Protein AF-A0A1G3B7U5-F1 (afdb_monomer_lite)

Foldseek 3Di:
DDWDDAPNDIKDKDFDWDWDPPDPDIDIAGFKMKIFCQVPWDFQLCVCRRVVVCPQLLDQPWWWWWDADPVVRKIKIKTKHPACDVVVVVSPVVDDDDPDPQGWIKIKIWIFDHPDPDDASRTTTGMIMIGRGGPVCVVVQVVVVIHIDRRNNND

Secondary structure (DSSP, 8-state):
-EEEEETTEEEEEEEEEEEE-SSSS-EEEEEEEEEE-TTS-EEGGGHHHH-GGGGGGGSTT-EEEEEEETTTTEEEEEEE-SS--HHHHHHHHTSPPPSS---EEEEEEEEEPTT--S--TTPEEEEEEEEEEEGGGHHHHHHTTPEEE--TT--

Sequence (155 aa):
MFPVERAGKKLLYRLQYAWDKSQPQAVQKVKKYWVYLKENPVELKDLASVVSEFASGVKADVLCFKSHQLHTNRIVVTFLLPETSELAGIIANNFREPADTNQWGVSYEVILCDGEEEVSLKSKVYEVIIVPSNKRRLLGFKKLGYNEIVNPFSS

Structure (mmCIF, N/CA/C/O backbone):
data_AF-A0A1G3B7U5-F1
#
_entry.id   AF-A0A1G3B7U5-F1
#
loop_
_atom_site.group_PDB
_atom_site.id
_atom_site.type_symbol
_atom_site.label_atom_id
_atom_site.label_alt_id
_atom_site.label_comp_id
_atom_site.label_asym_id
_atom_site.label_entity_id
_atom_site.label_seq_id
_atom_site.pdbx_PDB_ins_code
_atom_site.Cartn_x
_atom_site.Cartn_y
_atom_site.Cartn_z
_atom_site.occupancy
_atom_site.B_iso_or_equiv
_atom_site.auth_seq_id
_atom_site.auth_comp_id
_atom_site.auth_asym_id
_atom_site.auth_atom_id
_atom_site.pdbx_PDB_model_num
ATOM 1 N N . MET A 1 1 ? -12.438 2.774 -14.049 1.00 82.25 1 MET A N 1
ATOM 2 C CA . MET A 1 1 ? -12.366 2.124 -12.7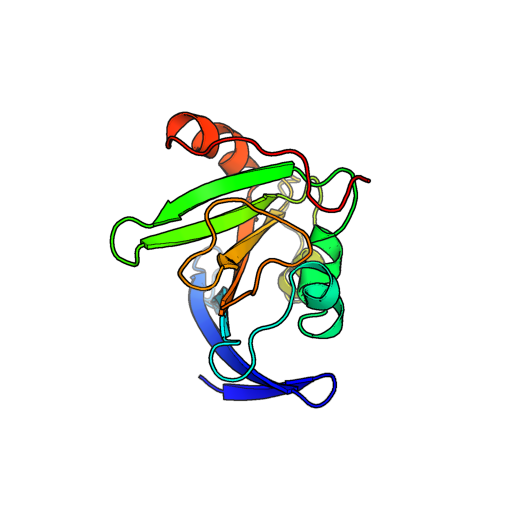22 1.00 82.25 1 MET A CA 1
ATOM 3 C C . MET A 1 1 ? -13.328 0.956 -12.749 1.00 82.25 1 MET A C 1
ATOM 5 O O . MET A 1 1 ? -14.297 1.051 -13.493 1.00 82.25 1 MET A O 1
ATOM 9 N N . PHE A 1 2 ? -13.062 -0.125 -12.027 1.00 77.62 2 PHE A N 1
ATOM 10 C CA . PHE A 1 2 ? -13.925 -1.307 -12.025 1.00 77.62 2 PHE A CA 1
ATOM 11 C C . PHE A 1 2 ? -14.094 -1.850 -10.599 1.00 77.62 2 PHE A C 1
ATOM 13 O O . PHE A 1 2 ? -13.134 -1.801 -9.825 1.00 77.62 2 PHE A O 1
ATOM 20 N N . PRO A 1 3 ? -15.304 -2.299 -10.224 1.00 83.50 3 PRO A N 1
ATOM 21 C CA . PRO A 1 3 ? -15.562 -2.844 -8.900 1.00 83.50 3 PRO A CA 1
ATOM 22 C C . PRO A 1 3 ? -15.031 -4.279 -8.782 1.00 83.50 3 PRO A C 1
ATOM 24 O O . PRO A 1 3 ? -15.087 -5.049 -9.739 1.00 83.50 3 PRO A O 1
ATOM 27 N N . VAL A 1 4 ? -14.545 -4.639 -7.598 1.00 81.31 4 VAL A N 1
ATOM 28 C CA . VAL A 1 4 ? -14.130 -5.997 -7.220 1.00 81.31 4 VAL A CA 1
ATOM 29 C C . VAL A 1 4 ? -14.635 -6.260 -5.807 1.00 81.31 4 VAL A C 1
ATOM 31 O O . VAL A 1 4 ? -14.518 -5.392 -4.948 1.00 81.31 4 VAL A O 1
ATOM 34 N N . GLU A 1 5 ? -15.187 -7.440 -5.543 1.00 79.56 5 GLU A N 1
ATOM 35 C CA . GLU A 1 5 ? -15.579 -7.836 -4.189 1.00 79.56 5 GLU A CA 1
ATOM 36 C C . GLU A 1 5 ? -14.524 -8.765 -3.581 1.00 79.56 5 GLU A C 1
ATOM 38 O O . GLU A 1 5 ? -14.151 -9.767 -4.191 1.00 79.56 5 GLU A O 1
ATOM 43 N N . ARG A 1 6 ? -14.025 -8.433 -2.386 1.00 75.94 6 ARG A N 1
ATOM 44 C CA . ARG A 1 6 ? -13.113 -9.287 -1.610 1.00 75.94 6 ARG A CA 1
ATOM 45 C C . ARG A 1 6 ? -13.480 -9.255 -0.137 1.00 75.94 6 ARG A C 1
ATOM 47 O O . ARG A 1 6 ? -13.730 -8.184 0.406 1.00 75.94 6 ARG A O 1
ATOM 54 N N . ALA A 1 7 ? -13.507 -10.424 0.503 1.00 76.62 7 ALA A N 1
ATOM 55 C CA . ALA A 1 7 ? -13.863 -10.571 1.919 1.00 76.62 7 ALA A CA 1
ATOM 56 C C . ALA A 1 7 ? -15.169 -9.831 2.304 1.00 76.62 7 ALA A C 1
ATOM 58 O O . ALA A 1 7 ? -15.244 -9.184 3.346 1.00 76.62 7 ALA A O 1
ATOM 59 N N . GLY A 1 8 ? -16.182 -9.864 1.426 1.00 77.19 8 GLY A N 1
ATOM 60 C CA . GLY A 1 8 ? -17.464 -9.173 1.623 1.00 77.19 8 GLY A CA 1
ATOM 61 C C . GLY A 1 8 ? -17.407 -7.643 1.505 1.00 77.19 8 GLY A C 1
ATOM 62 O O . GLY A 1 8 ? -18.383 -6.967 1.825 1.00 77.19 8 GLY A O 1
ATOM 63 N N . LYS A 1 9 ? -16.281 -7.071 1.056 1.00 80.62 9 LYS A N 1
ATOM 64 C CA . LYS A 1 9 ? -16.109 -5.631 0.824 1.00 80.62 9 LYS A CA 1
ATOM 65 C C . LYS A 1 9 ? -16.061 -5.321 -0.665 1.00 80.62 9 LYS A C 1
ATOM 67 O O . LYS A 1 9 ? -15.342 -5.972 -1.423 1.00 80.62 9 LYS A O 1
ATOM 72 N N . LYS A 1 10 ? -16.787 -4.276 -1.071 1.00 82.69 10 LYS A N 1
ATOM 73 C CA . LYS A 1 10 ? -16.719 -3.711 -2.424 1.00 82.69 10 LYS A CA 1
ATOM 74 C C . LYS A 1 10 ? -15.531 -2.762 -2.518 1.00 82.69 10 LYS A C 1
ATOM 76 O O . LYS A 1 10 ? -15.465 -1.766 -1.804 1.00 82.69 10 LYS A O 1
ATOM 81 N N . LEU A 1 11 ? -14.609 -3.087 -3.409 1.00 84.25 11 LEU A N 1
ATOM 82 C CA . LEU A 1 11 ? -13.396 -2.338 -3.697 1.00 84.25 11 LEU A CA 1
ATOM 83 C C . LEU A 1 11 ? -13.506 -1.725 -5.085 1.00 84.25 11 LEU A C 1
ATOM 85 O O . LEU A 1 11 ? -14.051 -2.345 -5.999 1.00 84.25 11 LEU A O 1
ATOM 89 N N . LEU A 1 12 ? -12.946 -0.533 -5.270 1.00 88.19 12 LEU A N 1
ATOM 90 C CA . LEU A 1 12 ? -12.850 0.077 -6.591 1.00 88.19 12 LEU A CA 1
ATOM 91 C C . LEU A 1 12 ? -11.395 0.081 -7.047 1.00 88.19 12 LEU A C 1
ATOM 93 O O . LEU A 1 12 ? -10.536 0.675 -6.399 1.00 88.19 12 LEU A O 1
ATOM 97 N N . TYR A 1 13 ? -11.135 -0.558 -8.184 1.00 86.00 13 TYR A N 1
ATOM 98 C CA . TYR A 1 13 ? -9.810 -0.623 -8.779 1.00 86.00 13 TYR A CA 1
ATOM 99 C C . TYR A 1 13 ? -9.668 0.387 -9.920 1.00 86.00 13 TYR A C 1
ATOM 101 O O . TYR A 1 13 ? -10.566 0.592 -10.750 1.00 86.00 13 TYR A O 1
ATOM 109 N N . ARG A 1 14 ? -8.489 1.000 -10.009 1.00 86.31 14 ARG A N 1
ATOM 110 C CA . ARG A 1 14 ? -8.053 1.787 -11.166 1.00 86.31 14 ARG A CA 1
ATOM 111 C C . ARG A 1 14 ? -6.707 1.264 -11.631 1.00 86.31 14 ARG A C 1
ATOM 113 O O . ARG A 1 14 ? -5.813 1.109 -10.818 1.00 86.31 14 ARG A O 1
ATOM 120 N N . LEU A 1 15 ? -6.552 1.056 -12.932 1.00 81.00 15 LEU A N 1
ATOM 121 C CA . LEU A 1 15 ? -5.282 0.684 -13.555 1.00 81.00 15 LEU A CA 1
ATOM 122 C C . LEU A 1 15 ? -4.788 1.865 -14.392 1.00 81.00 15 LEU A C 1
ATOM 124 O O . LEU A 1 15 ? -5.575 2.504 -15.094 1.00 81.00 15 LEU A O 1
ATOM 128 N N . GLN A 1 16 ? -3.495 2.164 -14.317 1.00 82.25 16 GLN A N 1
ATOM 129 C CA . GLN A 1 16 ? -2.811 3.060 -15.242 1.00 82.25 16 GLN A CA 1
ATOM 130 C C . GLN A 1 16 ? -1.884 2.235 -16.110 1.00 82.25 16 GLN A C 1
ATOM 132 O O . GLN A 1 16 ? -1.023 1.522 -15.598 1.00 82.25 16 GLN A O 1
ATOM 137 N N . TYR A 1 17 ? -2.025 2.408 -17.418 1.00 77.31 17 TYR A N 1
ATOM 138 C CA . TYR A 1 17 ? -1.175 1.771 -18.407 1.00 77.31 17 TYR A CA 1
ATOM 139 C C . TYR A 1 17 ? -0.128 2.751 -18.945 1.00 77.31 17 TYR A C 1
ATOM 141 O O . TYR A 1 17 ? -0.350 3.962 -18.980 1.00 77.31 17 TYR A O 1
ATOM 149 N N . ALA A 1 18 ? 1.012 2.225 -19.374 1.00 76.75 18 ALA A N 1
ATOM 150 C CA . ALA A 1 18 ? 2.037 2.934 -20.120 1.00 76.75 18 ALA A CA 1
ATOM 151 C C . ALA A 1 18 ? 2.506 2.063 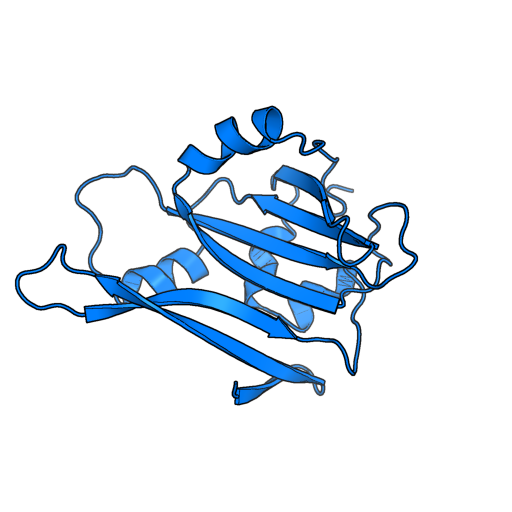-21.287 1.00 76.75 18 ALA A C 1
ATOM 153 O O . ALA A 1 18 ? 2.574 0.840 -21.169 1.00 76.75 18 ALA A O 1
ATOM 154 N N . TRP A 1 19 ? 2.822 2.696 -22.412 1.00 71.25 19 TRP A N 1
ATOM 155 C CA . TRP A 1 19 ? 3.403 1.999 -23.551 1.00 71.25 19 TRP A CA 1
ATOM 156 C C . TRP A 1 19 ? 4.866 1.684 -23.280 1.00 71.25 19 TRP A C 1
ATOM 158 O O . TRP A 1 19 ? 5.655 2.586 -22.997 1.00 71.25 19 TRP A O 1
ATOM 168 N N . ASP A 1 20 ? 5.223 0.416 -23.415 1.00 67.81 20 ASP A N 1
ATOM 169 C CA . ASP A 1 20 ? 6.605 -0.022 -23.438 1.00 67.81 20 ASP A CA 1
ATOM 170 C C . ASP A 1 20 ? 7.054 -0.209 -24.888 1.00 67.81 20 ASP A C 1
ATOM 172 O O . ASP A 1 20 ? 6.468 -0.992 -25.637 1.00 67.81 20 ASP A O 1
ATOM 176 N N . LYS A 1 21 ? 8.082 0.551 -25.275 1.00 71.88 21 LYS A N 1
ATOM 177 C CA . LYS A 1 21 ? 8.694 0.546 -26.611 1.00 71.88 21 LYS A CA 1
ATOM 178 C C . LYS A 1 21 ? 10.073 -0.122 -26.626 1.00 71.88 21 LYS A C 1
ATOM 180 O O . LYS A 1 21 ? 10.794 0.007 -27.606 1.00 71.88 21 LYS A O 1
ATOM 185 N N . SER A 1 22 ? 10.462 -0.801 -25.547 1.00 59.66 22 SER A N 1
ATOM 186 C CA . SER A 1 22 ? 11.715 -1.567 -25.492 1.00 59.66 22 SER A CA 1
ATOM 187 C C . SER A 1 22 ? 11.711 -2.792 -26.415 1.00 59.66 22 SER A C 1
ATOM 189 O O . SER A 1 22 ? 12.765 -3.372 -26.662 1.00 59.66 22 SER A O 1
ATOM 191 N N . GLN A 1 23 ? 10.544 -3.181 -26.938 1.00 55.59 23 GLN A N 1
ATOM 192 C CA . GLN A 1 23 ? 10.377 -4.277 -27.888 1.00 55.59 23 GLN A CA 1
ATOM 193 C C . GLN A 1 23 ? 10.073 -3.774 -29.310 1.00 55.59 23 GLN A C 1
ATOM 195 O O . GLN A 1 23 ? 9.576 -2.655 -29.464 1.00 55.59 23 GLN A O 1
ATOM 200 N N . PRO A 1 24 ? 10.297 -4.611 -30.349 1.00 64.88 24 PRO A N 1
ATOM 201 C CA . PRO A 1 24 ? 9.956 -4.282 -31.737 1.00 64.88 24 PRO A CA 1
ATOM 202 C C . PRO A 1 24 ? 8.479 -3.915 -31.930 1.00 64.88 24 PRO A C 1
ATOM 204 O O . PRO A 1 24 ? 8.143 -3.143 -32.824 1.00 64.88 24 PRO A O 1
ATOM 207 N N . GLN A 1 25 ? 7.601 -4.448 -31.074 1.00 68.81 25 GLN A N 1
ATOM 208 C CA . GLN A 1 25 ? 6.184 -4.119 -31.033 1.00 68.81 25 GLN A CA 1
ATOM 209 C C . GLN A 1 25 ? 5.840 -3.462 -29.694 1.00 68.81 25 GLN A C 1
ATOM 211 O O . GLN A 1 25 ? 6.152 -3.991 -28.627 1.00 68.81 25 GLN A O 1
ATOM 216 N N . ALA A 1 26 ? 5.191 -2.298 -29.751 1.00 71.00 26 ALA A N 1
ATOM 217 C CA . ALA A 1 26 ? 4.772 -1.584 -28.553 1.00 71.00 26 ALA A CA 1
ATOM 218 C C . ALA A 1 26 ? 3.661 -2.355 -27.824 1.00 71.00 26 ALA A C 1
ATOM 220 O O . ALA A 1 26 ? 2.667 -2.745 -28.437 1.00 71.00 26 ALA A O 1
ATOM 221 N N . VAL A 1 27 ? 3.801 -2.519 -26.507 1.00 72.62 27 VAL A N 1
ATOM 222 C CA . VAL A 1 27 ? 2.801 -3.179 -25.649 1.00 72.62 27 VAL A CA 1
ATOM 223 C C . VAL A 1 27 ? 2.345 -2.243 -24.530 1.00 72.62 27 VAL A C 1
ATOM 225 O O . VAL A 1 27 ? 3.146 -1.479 -23.989 1.00 72.62 27 VAL A O 1
ATOM 228 N N . GLN A 1 28 ? 1.057 -2.276 -24.172 1.00 59.72 28 GLN A N 1
ATOM 229 C CA . GLN A 1 28 ? 0.556 -1.552 -22.999 1.00 59.72 28 GLN A CA 1
ATOM 230 C C . GLN A 1 28 ? 0.835 -2.353 -21.727 1.00 59.72 28 GLN A C 1
ATOM 232 O O . GLN A 1 28 ? 0.490 -3.527 -21.638 1.00 59.72 28 GLN A O 1
ATOM 237 N N . LYS A 1 29 ? 1.429 -1.702 -20.725 1.00 66.25 29 LYS A N 1
ATOM 238 C CA . LYS A 1 29 ? 1.793 -2.307 -19.439 1.00 66.25 29 LYS A CA 1
ATOM 239 C C . LYS A 1 29 ? 1.173 -1.546 -18.283 1.00 66.25 29 LYS A C 1
ATOM 241 O O . LYS A 1 29 ? 1.190 -0.318 -18.292 1.00 66.25 29 LYS A O 1
ATOM 246 N N . VAL A 1 30 ? 0.667 -2.247 -17.269 1.00 66.44 30 VAL A N 1
ATOM 247 C CA . VAL A 1 30 ? 0.202 -1.599 -16.033 1.00 66.44 30 VAL A CA 1
ATOM 248 C C . VAL A 1 30 ? 1.409 -1.006 -15.307 1.00 66.44 30 VAL A C 1
ATOM 250 O O . VAL A 1 30 ? 2.321 -1.718 -14.905 1.00 66.44 30 VAL A O 1
ATOM 253 N N . LYS A 1 31 ? 1.414 0.314 -15.140 1.00 73.25 31 LYS A N 1
ATOM 254 C CA . LYS A 1 31 ? 2.463 1.072 -14.449 1.00 73.25 31 LYS A CA 1
ATOM 255 C C . LYS A 1 31 ? 2.148 1.287 -12.971 1.00 73.25 31 LYS A C 1
ATOM 257 O O . LYS A 1 31 ? 3.051 1.455 -12.160 1.00 73.25 31 LYS A O 1
ATOM 262 N N . LYS A 1 32 ? 0.864 1.374 -12.640 1.00 79.94 32 LYS A N 1
ATOM 263 C CA . LYS A 1 32 ? 0.368 1.727 -11.312 1.00 79.94 32 LYS A CA 1
ATOM 264 C C . LYS A 1 32 ? -1.079 1.287 -11.208 1.00 79.94 32 LYS A C 1
ATOM 266 O O . LYS A 1 32 ? -1.807 1.346 -12.204 1.00 79.94 32 LYS A O 1
ATOM 271 N N . TYR A 1 33 ? -1.505 0.884 -10.023 1.00 82.00 33 TYR A N 1
ATOM 272 C CA . TYR A 1 33 ? -2.922 0.701 -9.766 1.00 82.00 33 TYR A CA 1
ATOM 273 C C . TYR A 1 33 ? -3.312 1.151 -8.368 1.00 82.00 33 TYR A C 1
ATOM 275 O O . TYR A 1 33 ? -2.474 1.249 -7.473 1.00 82.00 33 TYR A O 1
ATOM 283 N N . TRP A 1 34 ? -4.589 1.482 -8.228 1.00 90.38 34 TRP A N 1
ATOM 284 C CA . TRP A 1 34 ? -5.181 2.027 -7.018 1.00 90.38 34 TRP A CA 1
ATOM 285 C C . TRP A 1 34 ? -6.326 1.131 -6.582 1.00 90.38 34 TRP A C 1
ATOM 287 O O . TRP A 1 34 ? -7.099 0.672 -7.428 1.00 90.38 34 TRP A O 1
ATOM 297 N N . VAL A 1 35 ? -6.433 0.934 -5.276 1.00 90.19 35 VAL A N 1
ATOM 298 C CA . VAL A 1 35 ? -7.531 0.256 -4.597 1.00 90.19 35 VAL A CA 1
ATOM 299 C C . VAL A 1 35 ? -8.151 1.262 -3.637 1.00 90.19 35 VAL A C 1
ATOM 301 O O . VAL A 1 35 ? -7.537 1.644 -2.640 1.00 90.19 35 VAL A O 1
ATOM 304 N N . TYR A 1 36 ? -9.356 1.726 -3.952 1.00 91.38 36 TYR A N 1
ATOM 305 C CA . TYR A 1 36 ? -10.073 2.694 -3.125 1.00 91.38 36 TYR A CA 1
ATOM 306 C C . TYR A 1 36 ? -10.914 1.979 -2.064 1.00 91.38 36 TYR A C 1
ATOM 308 O O . TYR A 1 36 ? -11.684 1.074 -2.390 1.00 91.38 36 TYR A O 1
ATOM 316 N N . LEU A 1 37 ? -10.796 2.439 -0.813 1.00 89.44 37 LEU A N 1
ATOM 317 C CA . LEU A 1 37 ? -11.502 1.921 0.368 1.00 89.44 37 LEU A CA 1
ATOM 318 C C . LEU A 1 37 ? -12.451 2.965 0.989 1.00 89.44 37 LEU A C 1
ATOM 320 O O . LEU A 1 37 ? -12.993 2.741 2.064 1.00 89.44 37 LEU A O 1
ATOM 324 N N . LYS A 1 38 ? -12.672 4.108 0.322 1.00 76.06 38 LYS A N 1
ATOM 325 C CA . LYS A 1 38 ? -13.372 5.294 0.859 1.00 76.06 38 LYS A CA 1
ATOM 326 C C . LYS A 1 38 ? -14.717 5.004 1.538 1.00 76.06 38 LYS A C 1
ATOM 328 O O . LYS A 1 38 ? -15.012 5.612 2.559 1.00 76.06 38 LYS A O 1
ATOM 333 N N . GLU A 1 39 ? -15.530 4.119 0.968 1.00 80.50 39 GLU A N 1
ATOM 334 C CA . GLU A 1 39 ? -16.865 3.803 1.499 1.00 80.50 39 GLU A CA 1
ATOM 335 C C . GLU A 1 39 ? -16.823 2.811 2.669 1.00 80.50 39 GLU A C 1
ATOM 337 O O . GLU A 1 39 ? -17.774 2.735 3.437 1.00 80.50 39 GLU A O 1
ATOM 342 N N . ASN A 1 40 ? -15.721 2.070 2.826 1.00 84.12 40 ASN A N 1
ATOM 343 C CA . ASN A 1 40 ? -15.505 1.116 3.912 1.00 84.12 40 ASN A CA 1
ATOM 344 C C . ASN A 1 40 ? -14.024 1.093 4.330 1.00 84.12 40 ASN A C 1
ATOM 346 O O . ASN A 1 40 ? -13.314 0.131 4.003 1.00 84.12 40 ASN A O 1
ATOM 350 N N . PRO A 1 41 ? -13.545 2.130 5.048 1.00 89.06 41 PRO A N 1
ATOM 351 C CA . PRO A 1 41 ? -12.167 2.180 5.517 1.00 89.06 41 PRO A CA 1
ATOM 352 C C . PRO A 1 41 ? -11.800 0.946 6.341 1.00 89.06 41 PRO A C 1
ATOM 354 O O . PRO A 1 41 ? -12.609 0.400 7.098 1.00 89.06 41 PRO A O 1
ATOM 357 N N . VAL A 1 42 ? -10.557 0.499 6.200 1.00 91.81 42 VAL A N 1
ATOM 358 C CA . VAL A 1 42 ? -10.045 -0.722 6.840 1.00 91.81 42 VAL A CA 1
ATOM 359 C C . VAL A 1 42 ? -8.901 -0.348 7.765 1.00 91.81 42 VAL A C 1
ATOM 361 O O . VAL A 1 42 ? -8.151 0.571 7.456 1.00 91.81 42 VAL A O 1
ATOM 364 N N . GLU A 1 43 ? -8.773 -1.017 8.909 1.00 93.44 43 GLU A N 1
ATOM 365 C CA . GLU A 1 43 ? -7.603 -0.807 9.767 1.00 93.44 43 GLU A CA 1
ATOM 366 C C . GLU A 1 43 ? -6.354 -1.354 9.085 1.00 93.44 43 GLU A C 1
ATOM 368 O O . GLU A 1 43 ? -6.411 -2.371 8.391 1.00 93.44 43 GLU A O 1
ATOM 373 N N . LEU A 1 44 ? -5.216 -0.699 9.305 1.00 92.12 44 LEU A N 1
ATOM 374 C CA . LEU A 1 44 ? -3.944 -1.110 8.723 1.00 92.12 44 LEU A CA 1
ATOM 375 C C . LEU A 1 44 ? -3.609 -2.582 9.032 1.00 92.12 44 LEU A C 1
ATOM 377 O O . LEU A 1 44 ? -3.141 -3.293 8.143 1.00 92.12 44 LEU A O 1
ATOM 381 N N . LYS A 1 45 ? -3.930 -3.068 10.242 1.00 91.44 45 LYS A N 1
ATOM 382 C CA . LYS A 1 45 ? -3.764 -4.483 10.628 1.00 91.44 45 LYS A CA 1
ATOM 383 C C . LYS A 1 45 ? -4.554 -5.472 9.764 1.00 91.44 45 LYS A C 1
ATOM 385 O O . LYS A 1 45 ? -4.105 -6.592 9.556 1.00 91.44 45 LYS A O 1
ATOM 390 N N . ASP A 1 46 ? -5.711 -5.057 9.252 1.00 91.38 46 ASP A N 1
ATOM 391 C CA . ASP A 1 46 ? -6.632 -5.923 8.513 1.00 91.38 46 ASP A CA 1
ATOM 392 C C . ASP A 1 46 ? -6.443 -5.773 6.997 1.00 91.38 46 ASP A C 1
ATOM 394 O O . ASP A 1 46 ? -7.077 -6.481 6.212 1.00 91.38 46 ASP A O 1
ATOM 398 N N . LEU A 1 47 ? -5.573 -4.859 6.555 1.00 90.06 47 LEU A N 1
ATOM 399 C CA . LEU A 1 47 ? -5.457 -4.468 5.154 1.00 90.06 47 LEU A CA 1
ATOM 400 C C . LEU A 1 47 ? -5.104 -5.644 4.238 1.00 90.06 47 LEU A C 1
ATOM 402 O O . LEU A 1 47 ? -5.706 -5.784 3.176 1.00 90.06 47 LEU A O 1
ATOM 406 N N . ALA A 1 48 ? -4.196 -6.526 4.664 1.00 87.75 48 ALA A N 1
ATOM 407 C CA . ALA A 1 48 ? -3.787 -7.697 3.884 1.00 87.75 48 ALA A CA 1
ATOM 408 C C . ALA A 1 48 ? -4.927 -8.706 3.649 1.00 87.75 48 ALA A C 1
ATOM 410 O O . ALA A 1 48 ? -4.911 -9.425 2.653 1.00 87.75 48 ALA A O 1
ATOM 411 N N . SER A 1 49 ? -5.938 -8.743 4.525 1.00 86.44 49 SER A N 1
ATOM 412 C CA . SER A 1 49 ? -7.110 -9.615 4.348 1.00 86.44 49 SER A CA 1
ATOM 413 C C . SER A 1 49 ? -8.066 -9.116 3.257 1.00 86.44 49 SER A C 1
ATOM 415 O O . SER A 1 49 ? -8.800 -9.901 2.658 1.00 86.44 49 SER A O 1
ATOM 417 N N . VAL A 1 50 ? -8.043 -7.809 2.978 1.00 86.81 50 VAL A N 1
ATOM 418 C CA . VAL A 1 50 ? -8.928 -7.145 2.010 1.00 86.81 50 VAL A CA 1
ATOM 419 C C . VAL A 1 50 ? -8.203 -6.899 0.685 1.00 86.81 50 VAL A C 1
ATOM 421 O O . VAL A 1 50 ? -8.780 -7.075 -0.387 1.00 86.81 50 VAL A O 1
ATOM 424 N N . VAL A 1 51 ? -6.923 -6.538 0.759 1.00 85.88 51 VAL A N 1
ATOM 425 C CA . VAL A 1 51 ? -6.013 -6.317 -0.366 1.00 85.88 51 VAL A CA 1
ATOM 426 C C . VAL A 1 51 ? -4.876 -7.328 -0.239 1.00 85.88 51 VAL A C 1
ATOM 428 O O . VAL A 1 51 ? -3.823 -7.032 0.319 1.00 85.88 51 VAL A O 1
ATOM 431 N N . SER A 1 52 ? -5.102 -8.545 -0.737 1.00 80.12 52 SER A N 1
ATOM 432 C CA . SER A 1 52 ? -4.156 -9.674 -0.649 1.00 80.12 52 SER A CA 1
ATOM 433 C C . SER A 1 52 ? -2.750 -9.337 -1.149 1.00 80.12 52 SER A C 1
ATOM 435 O O . SER A 1 52 ? -1.743 -9.810 -0.634 1.00 80.12 52 SER A O 1
ATOM 437 N N . GLU A 1 53 ? -2.683 -8.447 -2.127 1.00 76.81 53 GLU A N 1
ATOM 438 C CA . GLU A 1 53 ? -1.485 -7.921 -2.753 1.00 76.81 53 GLU A CA 1
ATOM 439 C C . GLU A 1 53 ? -0.589 -7.162 -1.766 1.00 76.81 53 GLU A C 1
ATOM 441 O O . GLU A 1 53 ? 0.623 -7.101 -1.969 1.00 76.81 53 GLU A O 1
ATOM 446 N N . PHE A 1 54 ? -1.169 -6.609 -0.696 1.00 83.19 54 PHE A N 1
ATOM 447 C CA . PHE A 1 54 ? -0.465 -5.916 0.379 1.00 83.19 54 PHE A CA 1
ATOM 448 C C . PHE A 1 54 ? 0.171 -6.875 1.398 1.00 83.19 54 PHE A C 1
ATOM 450 O O . PHE A 1 54 ? 1.005 -6.439 2.184 1.00 83.19 54 PHE A O 1
ATOM 457 N N . ALA A 1 55 ? -0.149 -8.177 1.383 1.00 82.94 55 ALA A N 1
ATOM 458 C CA . ALA A 1 55 ? 0.361 -9.136 2.371 1.00 82.94 55 ALA A CA 1
ATOM 459 C C . ALA A 1 55 ? 1.896 -9.141 2.475 1.00 82.94 55 ALA A C 1
ATOM 461 O O . ALA A 1 55 ? 2.450 -9.289 3.561 1.00 82.94 55 ALA A O 1
ATOM 462 N N . SER A 1 56 ? 2.605 -8.897 1.369 1.00 75.81 56 SER A N 1
ATOM 463 C CA . SER A 1 56 ? 4.064 -8.783 1.389 1.00 75.81 56 SER A CA 1
ATOM 464 C C . SER A 1 56 ? 4.579 -7.562 2.161 1.00 75.81 56 SER A C 1
ATOM 466 O O . SER A 1 56 ? 5.693 -7.612 2.665 1.00 75.81 56 SER A O 1
ATOM 468 N N . GLY A 1 57 ? 3.795 -6.485 2.272 1.00 79.25 57 GLY A N 1
ATOM 469 C CA . GLY A 1 57 ? 4.139 -5.286 3.044 1.00 79.25 57 GLY A CA 1
ATOM 470 C C . GLY A 1 57 ? 4.062 -5.467 4.565 1.00 79.25 57 GLY A C 1
ATOM 471 O O . GLY A 1 57 ? 4.538 -4.603 5.291 1.00 79.25 57 GLY A O 1
ATOM 472 N N . VAL A 1 58 ? 3.500 -6.584 5.045 1.00 81.88 58 VAL A N 1
ATOM 473 C CA . VAL A 1 58 ? 3.282 -6.882 6.476 1.00 81.88 58 VAL A CA 1
ATOM 474 C C . VAL A 1 58 ? 4.471 -7.623 7.118 1.00 81.88 58 VAL A C 1
ATOM 476 O O . VAL A 1 58 ? 4.466 -7.908 8.311 1.00 81.88 58 VAL A O 1
ATOM 479 N N . LYS A 1 59 ? 5.527 -7.944 6.362 1.00 81.94 59 LYS A N 1
ATOM 480 C CA . LYS A 1 59 ? 6.704 -8.649 6.901 1.00 81.94 59 LYS A CA 1
ATOM 481 C C . LYS A 1 59 ? 7.569 -7.722 7.758 1.00 81.94 59 LYS A C 1
ATOM 483 O O . LYS A 1 59 ? 7.724 -6.556 7.411 1.00 81.94 59 LYS A O 1
ATOM 488 N N . ALA A 1 60 ? 8.166 -8.242 8.831 1.00 74.00 60 ALA A N 1
ATOM 489 C CA . ALA A 1 60 ? 8.914 -7.454 9.818 1.00 74.00 60 ALA A CA 1
ATOM 490 C C . ALA A 1 60 ? 10.133 -6.697 9.248 1.00 74.00 60 ALA A C 1
ATOM 492 O O . ALA A 1 60 ? 10.495 -5.642 9.757 1.00 74.00 60 ALA A O 1
ATOM 493 N N . ASP A 1 61 ? 10.742 -7.200 8.176 1.00 77.38 61 ASP A N 1
ATOM 494 C CA . ASP A 1 61 ? 11.920 -6.633 7.512 1.00 77.38 61 ASP A CA 1
ATOM 495 C C . ASP A 1 61 ? 11.593 -5.526 6.489 1.00 77.38 61 ASP A C 1
ATOM 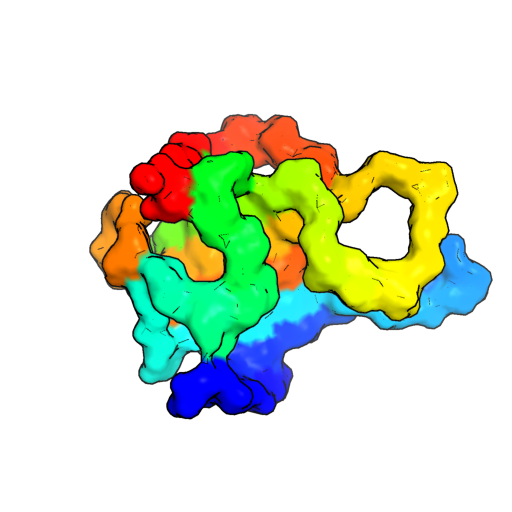497 O O . ASP A 1 61 ? 12.496 -4.920 5.908 1.00 77.38 61 ASP A O 1
ATOM 501 N N . VAL A 1 62 ? 10.308 -5.235 6.256 1.00 80.88 62 VAL A N 1
ATOM 502 C CA . VAL A 1 62 ? 9.879 -4.213 5.292 1.00 80.88 62 VAL A CA 1
ATOM 503 C C . VAL A 1 62 ? 10.152 -2.813 5.827 1.00 80.88 62 VAL A C 1
ATOM 505 O O . VAL A 1 62 ? 9.656 -2.416 6.881 1.00 80.88 62 VAL A O 1
ATOM 508 N N . LEU A 1 63 ? 10.894 -2.023 5.050 1.00 79.81 63 LEU A N 1
ATOM 509 C CA . LEU A 1 63 ? 11.161 -0.625 5.373 1.00 79.81 63 LEU A CA 1
ATOM 510 C C . LEU A 1 63 ? 9.936 0.239 5.072 1.00 79.81 63 LEU A C 1
ATOM 512 O O . LEU A 1 63 ? 9.347 0.153 3.991 1.00 79.81 63 LEU A O 1
ATOM 516 N N . CYS A 1 64 ? 9.593 1.115 6.012 1.00 85.69 64 CYS A N 1
ATOM 517 C CA . CYS A 1 64 ? 8.429 1.986 5.929 1.00 85.69 64 CYS A CA 1
ATOM 518 C C . CYS A 1 64 ? 8.844 3.457 6.030 1.00 85.69 64 CYS A C 1
ATOM 520 O O . CYS A 1 64 ? 9.668 3.837 6.860 1.00 85.69 64 CYS A O 1
ATOM 522 N N . PHE A 1 65 ? 8.248 4.301 5.192 1.00 86.56 65 PHE A N 1
ATOM 523 C CA . PHE A 1 65 ? 8.503 5.739 5.173 1.00 86.56 65 PHE A CA 1
ATOM 524 C C . PHE A 1 65 ? 7.194 6.511 5.262 1.00 86.56 65 PHE A C 1
ATOM 526 O O . PHE A 1 65 ? 6.271 6.231 4.496 1.00 86.56 65 PHE A O 1
ATOM 533 N N . LYS A 1 66 ? 7.120 7.510 6.145 1.00 87.94 66 LYS A N 1
ATOM 534 C CA . LYS A 1 66 ? 5.977 8.426 6.226 1.00 87.94 66 LYS A CA 1
ATOM 535 C C . LYS A 1 66 ? 6.253 9.736 5.495 1.00 87.94 66 LYS A C 1
ATOM 537 O O . LYS A 1 66 ? 7.347 10.298 5.583 1.00 87.94 66 LYS A O 1
ATOM 542 N N . SER A 1 67 ? 5.235 10.239 4.807 1.00 88.12 67 SER A N 1
ATOM 543 C CA . SER A 1 67 ? 5.176 11.612 4.311 1.00 88.12 67 SER A CA 1
ATOM 544 C C . SER A 1 67 ? 3.776 12.189 4.475 1.00 88.12 67 SER A C 1
ATOM 546 O O . SER A 1 67 ? 2.793 11.463 4.626 1.00 88.12 67 SER A O 1
ATOM 548 N N . HIS A 1 68 ? 3.694 13.516 4.460 1.00 86.69 68 HIS A N 1
ATOM 549 C CA . HIS A 1 68 ? 2.440 14.240 4.589 1.00 86.69 68 HIS A CA 1
ATOM 550 C C . HIS A 1 68 ? 2.078 14.896 3.252 1.00 86.69 68 HIS A C 1
ATOM 552 O O . HIS A 1 68 ? 2.832 15.717 2.726 1.00 86.69 68 HIS A O 1
ATOM 558 N N . GLN A 1 69 ? 0.930 14.531 2.679 1.00 83.06 69 GLN A N 1
ATOM 559 C CA . GLN A 1 69 ? 0.392 15.187 1.489 1.00 83.06 69 GLN A CA 1
ATOM 560 C C . GLN A 1 69 ? -0.307 16.486 1.885 1.00 83.06 69 GLN A C 1
ATOM 562 O O . GLN A 1 69 ? -1.466 16.477 2.290 1.00 83.06 69 GLN A O 1
ATOM 567 N N . LEU A 1 70 ? 0.389 17.610 1.707 1.00 77.69 70 LEU A N 1
ATOM 568 C CA . LEU A 1 70 ? -0.081 18.939 2.115 1.00 77.69 70 LEU A CA 1
ATOM 569 C C . LEU A 1 70 ? -1.403 19.360 1.452 1.00 77.69 70 LEU A C 1
ATOM 571 O O . LEU A 1 70 ? -2.209 20.040 2.072 1.00 77.69 70 LEU A O 1
ATOM 575 N N . HIS A 1 71 ? -1.651 18.943 0.207 1.00 76.94 71 HIS A N 1
ATOM 576 C CA . HIS A 1 71 ? -2.858 19.331 -0.534 1.00 76.94 71 HIS A CA 1
ATOM 577 C C . HIS A 1 71 ? -4.138 18.636 -0.039 1.00 76.94 71 HIS A C 1
ATOM 579 O O . HIS A 1 71 ? -5.232 19.149 -0.243 1.00 76.94 71 HIS A O 1
ATOM 585 N N . THR A 1 72 ? -4.017 17.449 0.560 1.00 79.81 72 THR A N 1
ATOM 586 C CA . THR A 1 72 ? -5.148 16.651 1.071 1.00 79.81 72 THR A CA 1
ATOM 587 C C . THR A 1 72 ? -5.111 16.489 2.583 1.00 79.81 72 THR A C 1
ATOM 589 O O . THR A 1 72 ? -6.036 15.902 3.124 1.00 79.81 72 THR A O 1
ATOM 592 N N . ASN A 1 73 ? -4.067 16.989 3.250 1.00 83.69 73 ASN A N 1
ATOM 593 C CA . ASN A 1 73 ? -3.810 16.820 4.679 1.00 83.69 73 ASN A CA 1
ATOM 594 C C . ASN A 1 73 ? -3.854 15.346 5.126 1.00 83.69 73 ASN A C 1
ATOM 596 O O . ASN A 1 73 ? -4.518 14.990 6.096 1.00 83.69 73 ASN A O 1
ATOM 600 N N . ARG A 1 74 ? -3.192 14.474 4.352 1.00 87.75 74 ARG A N 1
ATOM 601 C CA . ARG A 1 74 ? -3.195 13.018 4.569 1.00 87.75 74 ARG A CA 1
ATOM 602 C C . ARG A 1 74 ? -1.806 12.470 4.784 1.00 87.75 74 ARG A C 1
ATOM 604 O O . ARG A 1 74 ? -0.864 12.860 4.091 1.00 87.75 74 ARG A O 1
ATOM 611 N N . ILE A 1 75 ? -1.705 11.499 5.682 1.00 89.56 75 ILE A N 1
ATOM 612 C CA . ILE A 1 75 ? -0.494 10.706 5.855 1.00 89.56 75 ILE A CA 1
ATOM 613 C C . ILE A 1 75 ? -0.431 9.640 4.763 1.00 89.56 75 ILE A C 1
ATOM 615 O O . ILE A 1 75 ? -1.386 8.896 4.530 1.00 89.56 75 ILE A O 1
ATOM 619 N N . VAL A 1 76 ? 0.726 9.558 4.115 1.00 89.81 76 VAL A N 1
ATOM 620 C CA . VAL A 1 76 ? 1.073 8.495 3.178 1.00 89.81 76 VAL A CA 1
ATOM 621 C C . VAL A 1 76 ? 2.183 7.658 3.788 1.00 89.81 76 VAL A C 1
ATOM 623 O O . VAL A 1 76 ? 3.262 8.164 4.100 1.00 89.81 76 VAL A O 1
ATOM 626 N N . VAL A 1 77 ? 1.922 6.363 3.927 1.00 89.12 77 VAL A N 1
ATOM 627 C CA . VAL A 1 77 ? 2.895 5.372 4.380 1.00 89.12 77 VAL A CA 1
ATOM 628 C C . VAL A 1 77 ? 3.372 4.575 3.178 1.00 89.12 77 VAL A C 1
ATOM 630 O O . VAL A 1 77 ? 2.594 3.884 2.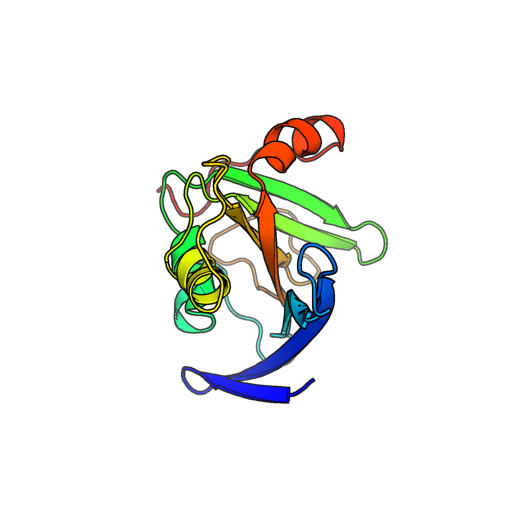528 1.00 89.12 77 VAL A O 1
ATOM 633 N N . THR A 1 78 ? 4.654 4.688 2.855 1.00 87.75 78 THR A N 1
ATOM 634 C CA . THR A 1 78 ? 5.284 3.968 1.749 1.00 87.75 78 THR A CA 1
ATOM 635 C C . THR A 1 78 ? 6.026 2.751 2.283 1.00 87.75 78 THR A C 1
ATOM 637 O O . THR A 1 78 ? 7.041 2.897 2.961 1.00 87.75 78 THR A O 1
ATOM 640 N N . PHE A 1 79 ? 5.538 1.561 1.947 1.00 85.06 79 PHE A N 1
ATOM 641 C CA . PHE A 1 79 ? 6.166 0.276 2.239 1.00 85.06 79 PHE A CA 1
ATOM 642 C C . PHE A 1 79 ? 7.090 -0.099 1.085 1.00 85.06 79 PHE A C 1
ATOM 644 O O . PHE A 1 79 ? 6.653 -0.145 -0.069 1.00 85.06 79 PHE A O 1
ATOM 651 N N . LEU A 1 80 ? 8.359 -0.363 1.387 1.00 77.38 80 LEU A N 1
ATOM 652 C CA . LEU A 1 80 ? 9.378 -0.742 0.415 1.00 77.38 80 LEU A CA 1
ATOM 653 C C . LEU A 1 80 ? 9.799 -2.187 0.640 1.00 77.38 80 LEU A C 1
ATOM 655 O O . LEU A 1 80 ? 10.407 -2.523 1.655 1.00 77.38 80 LEU A O 1
ATOM 659 N N . LEU A 1 81 ? 9.499 -3.035 -0.339 1.00 73.19 81 LEU A N 1
ATOM 660 C CA . LEU A 1 81 ? 9.921 -4.425 -0.294 1.00 73.19 81 LEU A CA 1
ATOM 661 C C . LEU A 1 81 ? 11.413 -4.561 -0.637 1.00 73.19 81 LEU A C 1
ATOM 663 O O . LEU A 1 81 ? 11.847 -4.021 -1.662 1.00 73.19 81 LEU A O 1
ATOM 667 N N . PRO A 1 82 ? 12.187 -5.319 0.162 1.00 55.28 82 PRO A N 1
ATOM 668 C CA . PRO A 1 82 ? 13.593 -5.603 -0.129 1.00 55.28 82 PRO A CA 1
ATOM 669 C C . PRO A 1 82 ? 13.782 -6.530 -1.346 1.00 55.28 82 PRO A C 1
ATOM 671 O O . PRO A 1 82 ? 14.852 -6.523 -1.966 1.00 55.28 82 PRO A O 1
ATOM 674 N N . GLU A 1 83 ? 12.741 -7.277 -1.731 1.00 55.81 83 GLU A N 1
ATOM 675 C CA . GLU A 1 83 ? 12.766 -8.304 -2.778 1.00 55.81 83 GLU A CA 1
ATOM 676 C C . GLU A 1 83 ? 11.664 -8.110 -3.835 1.00 55.81 83 GLU A C 1
ATOM 678 O O . GLU A 1 83 ? 10.663 -7.419 -3.623 1.00 55.81 83 GLU A O 1
ATOM 683 N N . THR A 1 84 ? 11.842 -8.764 -4.985 1.00 52.47 84 THR A N 1
ATOM 684 C CA . THR A 1 84 ? 10.779 -9.028 -5.963 1.00 52.47 84 THR A CA 1
ATOM 685 C C . THR A 1 84 ? 9.663 -9.819 -5.273 1.00 52.47 84 THR A C 1
ATOM 687 O O . THR A 1 84 ? 9.860 -10.992 -4.964 1.00 52.47 84 THR A O 1
ATOM 690 N N . SER A 1 85 ? 8.500 -9.215 -4.991 1.00 48.69 85 SER A N 1
ATOM 691 C CA . SER A 1 85 ? 7.365 -9.987 -4.455 1.00 48.69 85 SER A CA 1
ATOM 692 C C . SER A 1 85 ? 6.834 -10.961 -5.506 1.00 48.69 85 SER A C 1
ATOM 694 O O . SER A 1 85 ? 6.969 -10.703 -6.695 1.00 48.69 85 SER A O 1
ATOM 696 N N . GLU A 1 86 ? 6.182 -12.054 -5.107 1.00 52.53 86 GLU A N 1
ATOM 697 C CA . GLU A 1 86 ? 5.512 -12.959 -6.057 1.00 52.53 86 GLU A CA 1
ATOM 698 C C . GLU A 1 86 ? 4.480 -12.207 -6.907 1.00 52.53 86 GLU A C 1
ATOM 700 O O . GLU A 1 86 ? 4.361 -12.458 -8.094 1.00 52.53 86 GLU A O 1
ATOM 705 N N . LEU A 1 87 ? 3.812 -11.193 -6.348 1.00 53.44 87 LEU A N 1
ATOM 706 C CA . LEU A 1 87 ? 2.954 -10.283 -7.102 1.00 53.44 87 LEU A CA 1
ATOM 707 C C . LEU A 1 87 ? 3.744 -9.431 -8.104 1.00 53.44 87 LEU A C 1
ATOM 709 O O . LEU A 1 87 ? 3.302 -9.278 -9.239 1.00 53.44 87 LEU A O 1
ATOM 713 N N . ALA A 1 88 ? 4.906 -8.892 -7.712 1.00 51.34 88 ALA A N 1
ATOM 714 C CA . ALA A 1 88 ? 5.843 -8.261 -8.643 1.00 51.34 88 ALA A CA 1
ATOM 715 C C . ALA A 1 88 ? 6.216 -9.242 -9.752 1.00 51.34 88 ALA A C 1
ATOM 717 O O . ALA A 1 88 ? 6.236 -8.858 -10.910 1.00 51.34 88 ALA A O 1
ATOM 718 N N . GLY A 1 89 ? 6.440 -10.501 -9.376 1.00 50.75 89 GLY A N 1
ATOM 719 C CA . GLY A 1 89 ? 6.735 -11.645 -10.216 1.00 50.75 89 GLY A CA 1
ATOM 720 C C . GLY A 1 89 ? 5.572 -12.069 -11.099 1.00 50.75 89 GLY A C 1
ATOM 721 O O . GLY A 1 89 ? 5.842 -12.463 -12.203 1.00 50.75 89 GLY A O 1
ATOM 722 N N . ILE A 1 90 ? 4.301 -11.944 -10.717 1.00 53.97 90 ILE A N 1
ATOM 723 C CA . ILE A 1 90 ? 3.117 -12.259 -11.544 1.00 53.97 90 ILE A CA 1
ATOM 724 C C . ILE A 1 90 ? 2.810 -11.094 -12.490 1.00 53.97 90 ILE A C 1
ATOM 726 O O . ILE A 1 90 ? 2.530 -11.286 -13.677 1.00 53.97 90 ILE A O 1
ATOM 730 N N . ILE A 1 91 ? 2.940 -9.868 -11.977 1.00 51.88 91 ILE A N 1
ATOM 731 C CA . ILE A 1 91 ? 2.961 -8.643 -12.777 1.00 51.88 91 ILE A CA 1
ATOM 732 C C . ILE A 1 91 ? 4.182 -8.640 -13.704 1.00 51.88 91 ILE A C 1
ATOM 734 O O . ILE A 1 91 ? 4.123 -7.968 -14.719 1.00 51.88 91 ILE A O 1
ATOM 738 N N . ALA A 1 92 ? 5.250 -9.391 -13.414 1.00 46.38 92 ALA A N 1
ATOM 739 C CA . ALA A 1 92 ? 6.437 -9.524 -14.256 1.00 46.38 92 ALA A CA 1
ATOM 740 C C . ALA A 1 92 ? 6.518 -10.842 -15.052 1.00 46.38 92 ALA A C 1
ATOM 742 O O . ALA A 1 92 ? 7.221 -10.834 -16.038 1.00 46.38 92 ALA A O 1
ATOM 743 N N . ASN A 1 93 ? 5.814 -11.931 -14.717 1.00 40.53 93 ASN A N 1
ATOM 744 C CA . ASN A 1 93 ? 5.882 -13.266 -15.362 1.00 40.53 93 ASN A CA 1
ATOM 745 C C . ASN A 1 93 ? 4.956 -13.359 -16.571 1.00 40.53 93 ASN A C 1
ATOM 747 O O . ASN A 1 93 ? 5.176 -14.169 -17.462 1.00 40.53 93 ASN A O 1
ATOM 751 N N . ASN A 1 94 ? 3.966 -12.468 -16.667 1.00 47.84 94 ASN A N 1
ATOM 752 C CA . ASN A 1 94 ? 3.360 -12.133 -17.959 1.00 47.84 94 ASN A CA 1
ATOM 753 C C . ASN A 1 94 ? 4.341 -11.369 -18.881 1.00 47.84 94 ASN A C 1
ATOM 755 O O . ASN A 1 94 ? 3.962 -10.868 -19.939 1.00 47.84 94 ASN A O 1
ATOM 759 N N . PHE A 1 95 ? 5.603 -11.245 -18.467 1.00 44.28 95 PHE A N 1
ATOM 760 C CA . PHE A 1 95 ? 6.691 -10.555 -19.125 1.00 44.28 95 PHE A CA 1
ATOM 761 C C . PHE A 1 95 ? 7.945 -11.443 -19.000 1.00 44.28 95 PHE A C 1
ATOM 763 O O . PHE A 1 95 ? 8.065 -12.298 -18.129 1.00 44.28 95 PHE A O 1
ATOM 770 N N . ARG A 1 96 ? 8.869 -11.327 -19.947 1.00 43.25 96 ARG A N 1
ATOM 771 C CA . ARG A 1 96 ? 10.116 -12.100 -19.914 1.00 43.25 96 ARG A CA 1
ATOM 772 C C . ARG A 1 96 ? 11.047 -11.511 -18.847 1.00 43.25 96 ARG A C 1
ATOM 774 O O . ARG A 1 96 ? 11.069 -10.288 -18.692 1.00 43.25 96 ARG A O 1
ATOM 781 N N . GLU A 1 97 ? 11.839 -12.354 -18.180 1.00 37.19 97 GLU A N 1
ATOM 782 C CA . GLU A 1 97 ? 12.956 -11.919 -17.327 1.00 37.19 97 GLU A CA 1
ATOM 783 C C . GLU A 1 97 ? 13.823 -10.869 -18.052 1.00 37.19 97 GLU A C 1
ATOM 785 O O . GLU A 1 97 ? 14.203 -11.085 -19.211 1.00 37.19 97 GLU A O 1
ATOM 790 N N . PRO A 1 98 ? 14.161 -9.731 -17.418 1.00 39.88 98 PRO A N 1
ATOM 791 C CA . PRO A 1 98 ? 15.170 -8.841 -17.961 1.00 39.88 98 PRO A CA 1
ATOM 792 C C . PRO A 1 98 ? 16.548 -9.490 -17.798 1.00 39.88 98 PRO A C 1
ATOM 794 O O . PRO A 1 98 ? 16.869 -10.016 -16.737 1.00 39.88 98 PRO A O 1
ATOM 797 N N . ALA A 1 99 ? 17.397 -9.357 -18.818 1.00 44.69 99 ALA A N 1
ATOM 798 C CA . ALA A 1 99 ? 18.811 -9.754 -18.783 1.00 44.69 99 ALA A CA 1
ATOM 799 C C . ALA A 1 99 ? 19.642 -9.008 -17.713 1.00 44.69 99 ALA A C 1
ATOM 801 O O . ALA A 1 99 ? 20.811 -9.318 -17.507 1.00 44.69 99 ALA A O 1
ATOM 802 N N . ASP A 1 100 ? 19.035 -8.026 -17.044 1.00 42.56 100 ASP A N 1
ATOM 803 C CA . ASP A 1 100 ? 19.617 -7.223 -15.982 1.00 42.56 100 ASP A CA 1
ATOM 804 C C . ASP A 1 100 ? 18.941 -7.583 -14.652 1.00 42.56 100 ASP A C 1
ATOM 806 O O . ASP A 1 100 ? 17.794 -7.215 -14.384 1.00 42.56 100 ASP A O 1
ATOM 810 N N . THR A 1 101 ? 19.670 -8.273 -13.780 1.00 42.50 101 THR A N 1
ATOM 811 C CA . THR A 1 101 ? 19.271 -8.686 -12.422 1.00 42.50 101 THR A CA 1
ATOM 812 C C . THR A 1 101 ? 19.123 -7.514 -11.441 1.00 42.50 101 THR A C 1
ATOM 814 O O . THR A 1 101 ? 19.182 -7.693 -10.225 1.00 42.50 101 THR A O 1
ATOM 817 N N . ASN A 1 102 ? 18.890 -6.292 -11.927 1.00 42.00 102 ASN A N 1
ATOM 818 C CA . ASN A 1 102 ? 18.575 -5.120 -11.110 1.00 42.00 102 ASN A CA 1
ATOM 819 C C . ASN A 1 102 ? 17.080 -5.119 -10.743 1.00 42.00 102 ASN A C 1
ATOM 821 O O . ASN A 1 102 ? 16.296 -4.263 -11.149 1.00 42.00 102 ASN A O 1
ATOM 825 N N . GLN A 1 103 ? 16.745 -6.156 -9.976 1.00 47.06 103 GLN A N 1
ATOM 826 C CA . GLN A 1 103 ? 15.515 -6.528 -9.280 1.00 47.06 103 GLN A CA 1
ATOM 827 C C . GLN A 1 103 ? 14.441 -5.429 -9.170 1.00 47.06 103 GLN A C 1
ATOM 829 O O . GLN A 1 103 ? 14.620 -4.385 -8.532 1.00 47.06 103 GLN A O 1
ATOM 834 N N . TRP A 1 104 ? 13.281 -5.716 -9.758 1.00 47.12 104 TRP A N 1
ATOM 835 C CA . TRP A 1 104 ? 12.034 -4.986 -9.551 1.00 47.12 104 TRP A CA 1
ATOM 836 C C . TRP A 1 104 ? 11.592 -5.133 -8.086 1.00 47.12 104 TRP A C 1
ATOM 838 O O . TRP A 1 104 ? 11.351 -6.237 -7.621 1.00 47.12 104 TRP A O 1
ATOM 848 N N . GLY A 1 105 ? 11.478 -4.037 -7.345 1.00 56.50 105 GLY A N 1
ATOM 849 C CA . GLY A 1 105 ? 10.742 -4.002 -6.082 1.00 56.50 105 GLY A CA 1
ATOM 850 C C . GLY A 1 105 ? 9.272 -3.644 -6.321 1.00 56.50 105 GLY A C 1
ATOM 851 O O . GLY A 1 105 ? 8.885 -3.136 -7.375 1.00 56.50 105 GLY A O 1
ATOM 852 N N . VAL A 1 106 ? 8.419 -3.868 -5.331 1.00 67.69 106 VAL A N 1
ATOM 853 C CA . VAL A 1 106 ? 7.093 -3.238 -5.303 1.00 67.69 106 VAL A CA 1
ATOM 854 C C . VAL A 1 106 ? 7.070 -2.292 -4.119 1.00 67.69 106 VAL A C 1
ATOM 856 O O . VAL A 1 106 ? 7.529 -2.627 -3.027 1.00 67.69 106 VAL A O 1
ATOM 859 N N . SER A 1 107 ? 6.583 -1.080 -4.364 1.00 76.38 107 SER A N 1
ATOM 860 C CA . SER A 1 107 ? 6.251 -0.150 -3.295 1.00 76.38 107 SER A CA 1
ATOM 861 C C . SER A 1 107 ? 4.741 -0.063 -3.163 1.00 76.38 107 SER A C 1
ATOM 863 O O . SER A 1 107 ? 4.046 0.094 -4.174 1.00 76.38 107 SER A O 1
ATOM 865 N N . TYR A 1 108 ? 4.263 -0.108 -1.926 1.00 84.81 108 TYR A N 1
ATOM 866 C CA . TYR A 1 108 ? 2.866 0.148 -1.596 1.00 84.81 108 TYR A CA 1
ATOM 867 C C . TYR A 1 108 ? 2.788 1.506 -0.920 1.00 84.81 108 TYR A C 1
ATOM 869 O O . TYR A 1 108 ? 3.433 1.715 0.102 1.00 84.81 108 TYR A O 1
ATOM 877 N N . GLU A 1 109 ? 2.022 2.430 -1.484 1.00 88.88 109 GLU A N 1
ATOM 878 C CA . GLU A 1 109 ? 1.682 3.682 -0.812 1.00 88.88 109 GLU A CA 1
ATOM 879 C C . GLU A 1 109 ? 0.290 3.480 -0.203 1.00 88.88 109 GLU A C 1
ATOM 881 O O . GLU A 1 109 ? -0.689 3.256 -0.914 1.00 88.88 109 GLU A O 1
ATOM 886 N N . VAL A 1 110 ? 0.215 3.493 1.122 1.00 90.81 110 VAL A N 1
ATOM 887 C CA . VAL A 1 110 ? -1.023 3.394 1.890 1.00 90.81 110 VAL A CA 1
ATOM 888 C C . VAL A 1 110 ? -1.380 4.795 2.353 1.00 90.81 110 VAL A C 1
ATOM 890 O O . VAL A 1 110 ? -0.607 5.436 3.064 1.00 90.81 110 VAL A O 1
ATOM 893 N N . ILE A 1 111 ? -2.536 5.286 1.924 1.00 92.00 111 ILE A N 1
ATOM 894 C CA . ILE A 1 111 ? -3.033 6.608 2.293 1.00 92.00 111 ILE A CA 1
ATOM 895 C C . ILE A 1 111 ? -4.014 6.431 3.441 1.00 92.00 111 ILE A C 1
ATOM 897 O O . ILE A 1 111 ? -5.009 5.714 3.306 1.00 92.00 111 ILE A O 1
ATOM 901 N N . LEU A 1 112 ? -3.727 7.078 4.564 1.00 92.19 112 LEU A N 1
ATOM 902 C CA . LEU A 1 112 ? -4.585 7.042 5.739 1.00 92.19 112 LEU A CA 1
ATOM 903 C C . LEU A 1 112 ? -5.769 8.009 5.588 1.00 92.19 112 LEU A C 1
ATOM 905 O O . LEU A 1 112 ? -5.730 8.955 4.795 1.00 92.19 112 LEU A O 1
ATOM 909 N N . CYS A 1 113 ? -6.843 7.741 6.326 1.00 89.50 113 CYS A N 1
ATOM 910 C CA . CYS A 1 113 ? -7.972 8.650 6.471 1.00 89.50 113 CYS A CA 1
ATOM 911 C C . CYS A 1 113 ? -7.556 9.946 7.188 1.00 89.50 113 CYS A C 1
ATOM 913 O O . CYS A 1 113 ? -6.531 10.005 7.866 1.00 89.50 113 CYS A O 1
ATOM 915 N N . ASP A 1 114 ? -8.366 10.990 7.017 1.00 84.06 114 ASP A N 1
ATOM 916 C CA . ASP A 1 114 ? -8.103 12.309 7.596 1.00 84.06 114 ASP A CA 1
ATOM 917 C C . ASP A 1 114 ? -8.151 12.251 9.138 1.00 84.06 114 ASP A C 1
ATOM 919 O O . ASP A 1 114 ? -8.969 11.530 9.711 1.00 84.06 114 ASP A O 1
ATOM 923 N N . GLY A 1 115 ? -7.293 13.030 9.804 1.00 77.44 115 GLY A N 1
ATOM 924 C CA . GLY A 1 115 ? -7.232 13.117 11.272 1.00 77.44 115 GLY A CA 1
ATOM 925 C C . GLY A 1 115 ? -6.261 12.145 11.953 1.00 77.44 115 GLY A C 1
ATOM 926 O O . GLY A 1 115 ? -6.121 12.190 13.170 1.00 77.44 115 GLY A O 1
ATOM 927 N N . GLU A 1 116 ? -5.569 11.293 11.195 1.00 78.56 116 GLU A N 1
ATOM 928 C CA . GLU A 1 116 ? -4.457 10.487 11.712 1.00 78.56 116 GLU A CA 1
ATOM 929 C C . GLU A 1 116 ? -3.201 11.367 11.835 1.00 78.56 116 GLU A C 1
ATOM 931 O O . GLU A 1 116 ? -2.781 11.983 10.855 1.00 78.56 116 GLU A O 1
ATOM 936 N N . GLU A 1 117 ? -2.599 11.427 13.025 1.00 76.81 117 GLU A N 1
ATOM 937 C CA . GLU A 1 117 ? -1.347 12.169 13.278 1.00 76.81 117 GLU A CA 1
ATOM 938 C C . GLU A 1 117 ? -0.117 11.249 13.286 1.00 76.81 117 GLU A C 1
ATOM 940 O O . GLU A 1 117 ? 0.981 11.647 12.894 1.00 76.81 117 GLU A O 1
ATOM 945 N N . GLU A 1 118 ? -0.312 9.986 13.672 1.00 84.06 118 GLU A N 1
ATOM 946 C CA . GLU A 1 118 ? 0.728 8.964 13.730 1.00 84.06 118 GLU A CA 1
ATOM 947 C C . GLU A 1 118 ? 0.266 7.657 13.084 1.00 84.06 118 GLU A C 1
ATOM 949 O O . GLU A 1 118 ? -0.924 7.366 12.981 1.00 84.06 118 GLU A O 1
ATOM 954 N N . VAL A 1 119 ? 1.230 6.855 12.630 1.00 88.44 119 VAL A N 1
ATOM 955 C CA . VAL A 1 119 ? 0.951 5.578 11.963 1.00 88.44 119 VAL A CA 1
ATOM 956 C C . VAL A 1 119 ? 0.807 4.483 13.013 1.00 88.44 119 VAL A C 1
ATOM 958 O O . VAL A 1 119 ? 1.747 4.204 13.754 1.00 88.44 119 VAL A O 1
ATOM 961 N N . SER A 1 120 ? -0.347 3.817 13.047 1.00 90.50 120 SER A N 1
ATOM 962 C CA . SER A 1 120 ? -0.585 2.671 13.924 1.00 90.50 120 SER A CA 1
ATOM 963 C C . SER A 1 120 ? -1.326 1.541 13.211 1.00 90.50 120 SER A C 1
ATOM 965 O O . SER A 1 120 ? -1.964 1.731 12.177 1.00 90.50 120 SER A O 1
ATOM 967 N N . LEU A 1 121 ? -1.321 0.350 13.813 1.00 91.00 121 LEU A N 1
ATOM 968 C CA . LEU A 1 121 ? -2.110 -0.791 13.338 1.00 91.00 121 LEU A CA 1
ATOM 969 C C . LEU A 1 121 ? -3.628 -0.530 13.311 1.00 91.00 121 LEU A C 1
ATOM 971 O O . LEU A 1 121 ? -4.345 -1.211 12.578 1.00 91.00 121 LEU A O 1
ATOM 975 N N . LYS A 1 122 ? -4.117 0.449 14.085 1.00 92.69 122 LYS A N 1
ATOM 976 C CA . LYS A 1 122 ? -5.529 0.863 14.123 1.00 92.69 122 LYS A CA 1
ATOM 977 C C . LYS A 1 122 ? -5.862 1.958 13.108 1.00 92.69 122 LYS A C 1
ATOM 979 O O . LYS A 1 122 ? -7.046 2.238 12.915 1.00 92.69 122 LYS A O 1
ATOM 984 N N . SER A 1 123 ? -4.852 2.553 12.470 1.00 92.69 123 SER A N 1
ATOM 985 C CA . SER A 1 123 ? -5.053 3.653 11.532 1.00 92.69 123 SER A CA 1
ATOM 986 C C . SER A 1 123 ? -5.947 3.222 10.378 1.00 92.69 123 SER A C 1
ATOM 988 O O . SER A 1 123 ? -5.784 2.128 9.821 1.00 92.69 123 SER A O 1
ATOM 990 N N . LYS A 1 124 ? -6.919 4.069 10.033 1.00 93.62 124 LYS A N 1
ATOM 991 C CA . LYS A 1 124 ? -7.889 3.764 8.974 1.00 93.62 124 LYS A CA 1
ATOM 992 C C . LYS A 1 124 ? -7.297 4.085 7.609 1.00 93.62 124 LYS A C 1
ATOM 994 O O . LYS A 1 124 ? -6.750 5.160 7.390 1.00 93.62 124 LYS A O 1
ATOM 999 N N . VAL A 1 125 ? -7.422 3.147 6.679 1.00 92.50 125 VAL A N 1
ATOM 1000 C CA . VAL A 1 125 ? -6.863 3.237 5.331 1.00 92.50 125 VAL A CA 1
ATOM 1001 C C . VAL A 1 125 ? -7.935 3.690 4.349 1.00 92.50 125 VAL A C 1
ATOM 1003 O O . VAL A 1 125 ? -8.989 3.065 4.221 1.00 92.50 125 VAL A O 1
ATOM 1006 N N . TYR A 1 126 ? -7.627 4.765 3.629 1.00 91.62 126 TYR A N 1
ATOM 1007 C CA . TYR A 1 126 ? -8.463 5.364 2.596 1.00 91.62 126 TYR A CA 1
ATOM 1008 C C . TYR A 1 126 ? -8.212 4.743 1.213 1.00 91.62 126 TYR A C 1
ATOM 1010 O O . TYR A 1 126 ? -9.146 4.497 0.445 1.00 91.62 126 TYR A O 1
ATOM 1018 N N . GLU A 1 127 ? -6.946 4.503 0.878 1.00 93.00 127 GLU A N 1
ATOM 1019 C CA . GLU A 1 127 ? -6.525 4.064 -0.453 1.00 93.00 127 GLU A CA 1
ATOM 1020 C C . GLU A 1 127 ? -5.208 3.299 -0.366 1.00 93.00 127 GLU A C 1
ATOM 1022 O O . GLU A 1 127 ? -4.316 3.652 0.408 1.00 93.00 127 GLU A O 1
ATOM 1027 N N . VAL A 1 128 ? -5.084 2.262 -1.190 1.00 91.00 128 VAL A N 1
ATOM 1028 C CA . VAL A 1 128 ? -3.821 1.562 -1.417 1.00 91.00 128 VAL A CA 1
ATOM 1029 C C . VAL A 1 128 ? -3.401 1.786 -2.850 1.00 91.00 128 VAL A C 1
ATOM 1031 O O . VAL A 1 128 ? -4.178 1.624 -3.789 1.00 91.00 128 VAL A O 1
ATOM 1034 N N . ILE A 1 129 ? -2.141 2.130 -3.016 1.00 89.00 129 ILE A N 1
ATOM 1035 C CA . ILE A 1 129 ? -1.538 2.396 -4.299 1.00 89.00 129 ILE A CA 1
ATOM 1036 C C . ILE A 1 129 ? -0.373 1.446 -4.477 1.00 89.00 129 ILE A C 1
ATOM 1038 O O . ILE A 1 129 ? 0.542 1.405 -3.659 1.00 89.00 129 ILE A O 1
ATOM 1042 N N . ILE A 1 130 ? -0.374 0.720 -5.585 1.00 83.75 130 ILE A N 1
ATOM 1043 C CA . ILE A 1 130 ? 0.623 -0.306 -5.845 1.00 83.75 130 ILE A CA 1
ATOM 1044 C C . ILE A 1 130 ? 1.430 0.118 -7.062 1.00 83.75 130 ILE A C 1
ATOM 1046 O O . ILE A 1 130 ? 0.896 0.325 -8.1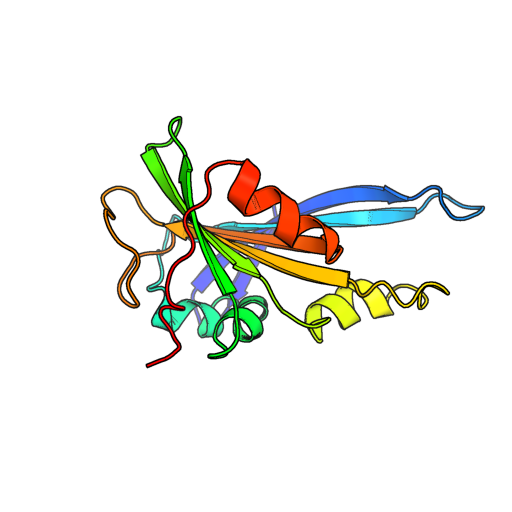57 1.00 83.75 130 ILE A O 1
ATOM 1050 N N . VAL A 1 131 ? 2.730 0.305 -6.838 1.00 76.88 131 VAL A N 1
ATOM 1051 C CA . VAL A 1 131 ? 3.682 0.758 -7.851 1.00 76.88 131 VAL A CA 1
ATOM 1052 C C . VAL A 1 131 ? 4.778 -0.298 -7.997 1.00 76.88 131 VAL A C 1
ATOM 1054 O O . VAL A 1 131 ? 5.622 -0.428 -7.105 1.00 76.88 131 VAL A O 1
ATOM 1057 N N . PRO A 1 132 ? 4.812 -1.031 -9.120 1.00 66.12 132 PRO A N 1
ATOM 1058 C CA . PRO A 1 132 ? 5.990 -1.786 -9.529 1.00 66.12 132 PRO A CA 1
ATOM 1059 C C . PRO A 1 132 ? 7.138 -0.791 -9.766 1.00 66.12 132 PRO A C 1
ATOM 1061 O O . PRO A 1 132 ? 7.026 0.098 -10.611 1.00 66.12 132 PRO A O 1
ATOM 1064 N N . SER A 1 133 ? 8.220 -0.869 -8.990 1.00 55.94 133 SER A N 1
ATOM 1065 C CA . SER A 1 133 ? 9.314 0.113 -9.014 1.00 55.94 133 SER A CA 1
ATOM 1066 C C . SER A 1 133 ? 10.675 -0.569 -8.966 1.00 55.94 133 SER A C 1
ATOM 1068 O O . SER A 1 133 ? 10.856 -1.573 -8.304 1.00 55.94 133 SER A O 1
ATOM 1070 N N . ASN A 1 134 ? 11.702 0.002 -9.588 1.00 51.75 134 ASN A N 1
ATOM 1071 C CA . ASN A 1 134 ? 13.063 -0.509 -9.406 1.00 51.75 134 ASN A CA 1
ATOM 1072 C C . ASN A 1 134 ? 13.617 -0.181 -7.998 1.00 51.75 134 ASN A C 1
ATOM 1074 O O . ASN A 1 134 ? 13.196 0.788 -7.353 1.00 51.75 134 ASN A O 1
ATOM 1078 N N . LYS A 1 135 ? 14.608 -0.960 -7.541 1.00 48.81 135 LYS A N 1
ATOM 1079 C CA . LYS A 1 135 ? 15.327 -0.749 -6.265 1.00 48.81 135 LYS A CA 1
ATOM 1080 C C . LYS A 1 135 ? 15.956 0.648 -6.100 1.00 48.81 135 LYS A C 1
ATOM 1082 O O . LYS A 1 135 ? 16.167 1.089 -4.972 1.00 48.81 135 LYS A O 1
ATOM 1087 N N . ARG A 1 136 ? 16.223 1.394 -7.187 1.00 50.03 136 ARG A N 1
ATOM 1088 C CA . ARG A 1 136 ? 16.886 2.721 -7.142 1.00 50.03 136 ARG A CA 1
ATOM 1089 C C . ARG A 1 136 ? 16.083 3.809 -6.414 1.00 50.03 136 ARG A C 1
ATOM 1091 O O . ARG A 1 136 ? 16.642 4.859 -6.107 1.00 50.03 136 ARG A O 1
ATOM 1098 N N . ARG A 1 137 ? 14.805 3.575 -6.102 1.00 54.84 137 ARG A N 1
ATOM 1099 C CA . ARG A 1 137 ? 13.939 4.549 -5.419 1.00 54.84 137 ARG A CA 1
ATOM 1100 C C . ARG A 1 137 ? 14.343 4.798 -3.951 1.00 54.84 137 ARG A C 1
ATOM 1102 O O . ARG A 1 137 ? 14.162 5.913 -3.471 1.00 54.84 137 ARG A O 1
ATOM 1109 N N . LEU A 1 138 ? 14.972 3.823 -3.276 1.00 53.06 138 LEU A N 1
ATOM 1110 C CA . LEU A 1 138 ? 15.377 3.886 -1.855 1.00 53.06 138 LEU A CA 1
ATOM 1111 C C . LEU A 1 138 ? 16.253 5.107 -1.508 1.00 53.06 138 LEU A C 1
ATOM 1113 O O . LEU A 1 138 ? 15.977 5.813 -0.541 1.00 53.06 138 LEU A O 1
ATOM 1117 N N . LEU A 1 139 ? 17.264 5.411 -2.329 1.00 51.53 139 LEU A N 1
ATOM 1118 C CA . LEU A 1 139 ? 18.173 6.549 -2.107 1.00 51.53 139 LEU A CA 1
ATOM 1119 C C . LEU A 1 139 ? 17.508 7.918 -2.349 1.00 51.53 139 LEU A C 1
ATOM 1121 O O . LEU A 1 139 ? 18.021 8.943 -1.898 1.00 51.53 139 LEU A O 1
ATOM 1125 N N . GLY A 1 140 ? 16.377 7.947 -3.059 1.00 62.09 140 GLY A N 1
ATOM 1126 C CA . GLY A 1 140 ? 15.621 9.167 -3.335 1.00 62.09 140 GLY A CA 1
ATOM 1127 C C . GLY A 1 140 ? 14.736 9.604 -2.169 1.00 62.09 140 GLY A C 1
ATOM 1128 O O . GLY A 1 140 ? 14.606 10.799 -1.931 1.00 62.09 140 GLY A O 1
ATOM 1129 N N . PHE A 1 141 ? 14.166 8.669 -1.404 1.00 64.75 141 PHE A N 1
ATOM 1130 C CA . PHE A 1 141 ? 13.159 8.994 -0.385 1.00 64.75 141 PHE A CA 1
ATOM 1131 C C . PHE A 1 141 ? 13.704 9.866 0.756 1.00 64.75 141 PHE A C 1
ATOM 1133 O O . PHE A 1 141 ? 13.099 10.891 1.063 1.00 64.75 141 PHE A O 1
ATOM 1140 N N . LYS A 1 142 ? 14.887 9.564 1.311 1.00 59.22 142 LYS A N 1
ATOM 1141 C CA . LYS A 1 142 ? 15.507 10.432 2.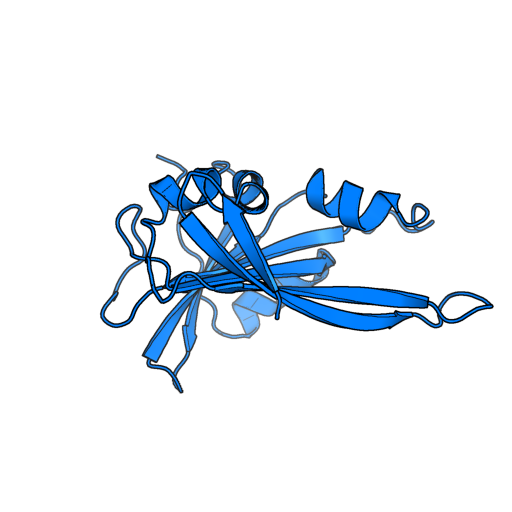338 1.00 59.22 142 LYS A CA 1
ATOM 1142 C C . LYS A 1 142 ? 15.796 11.844 1.809 1.00 59.22 142 LYS A C 1
ATOM 1144 O O . LYS A 1 142 ? 15.584 12.822 2.515 1.00 59.22 142 LYS A O 1
ATOM 1149 N N . LYS A 1 143 ? 16.215 11.968 0.544 1.00 64.12 143 LYS A N 1
ATOM 1150 C CA . LYS A 1 143 ? 16.476 13.272 -0.096 1.00 64.12 143 LYS A CA 1
ATOM 1151 C C . LYS A 1 143 ? 15.203 14.075 -0.379 1.00 64.12 143 LYS A C 1
ATOM 1153 O O . LYS A 1 143 ? 15.277 15.290 -0.504 1.00 64.12 143 LYS A O 1
ATOM 1158 N N . LEU A 1 144 ? 14.055 13.407 -0.479 1.00 68.19 144 LEU A N 1
ATOM 1159 C CA . LEU A 1 144 ? 12.749 14.015 -0.742 1.00 68.19 144 LEU A CA 1
ATOM 1160 C C . LEU A 1 144 ? 11.969 14.350 0.545 1.00 68.19 144 LEU A C 1
ATOM 1162 O O . LEU A 1 144 ? 10.783 14.656 0.465 1.00 68.19 144 LEU A O 1
ATOM 1166 N N . GLY A 1 145 ? 12.613 14.284 1.717 1.00 66.75 145 GLY A N 1
ATOM 1167 C CA . GLY A 1 145 ? 11.997 14.659 2.995 1.00 66.75 145 GLY A CA 1
ATOM 1168 C C . GLY A 1 145 ? 11.053 13.608 3.585 1.00 66.75 145 GLY A C 1
ATOM 1169 O O . GLY A 1 145 ? 10.203 13.947 4.403 1.00 66.75 145 GLY A O 1
ATOM 1170 N N . TYR A 1 146 ? 11.172 12.342 3.174 1.00 76.50 146 TYR A N 1
ATOM 1171 C CA . TYR A 1 146 ? 10.438 11.247 3.808 1.00 76.50 146 TYR A CA 1
ATOM 1172 C C . TYR A 1 146 ? 11.116 10.850 5.119 1.00 76.50 146 TYR A C 1
ATOM 1174 O O . TYR A 1 146 ? 12.336 10.673 5.161 1.00 76.50 146 TYR A O 1
ATOM 1182 N N . ASN A 1 147 ? 10.313 10.640 6.161 1.00 80.81 147 ASN A N 1
ATOM 1183 C CA . ASN A 1 147 ? 10.799 10.186 7.459 1.00 80.81 147 ASN A CA 1
ATOM 1184 C C . ASN A 1 147 ? 10.699 8.663 7.540 1.00 80.81 147 ASN A C 1
ATOM 1186 O O . ASN A 1 147 ? 9.635 8.092 7.303 1.00 80.81 147 ASN A O 1
ATOM 1190 N N . GLU A 1 148 ? 11.812 8.008 7.856 1.00 81.56 148 GLU A N 1
ATOM 1191 C CA . GLU A 1 148 ? 11.842 6.572 8.136 1.00 81.56 148 GLU A CA 1
ATOM 1192 C C . GLU A 1 148 ? 11.037 6.288 9.408 1.00 81.56 148 GLU A C 1
ATOM 1194 O O . GLU A 1 148 ? 11.147 7.025 10.390 1.00 81.56 148 GLU A O 1
ATOM 1199 N N . ILE A 1 149 ? 10.203 5.251 9.379 1.00 77.75 149 ILE A N 1
ATOM 1200 C CA . ILE A 1 149 ? 9.437 4.803 10.543 1.00 77.75 149 ILE A CA 1
ATOM 1201 C C . ILE A 1 149 ? 9.694 3.323 10.796 1.00 77.75 149 ILE A C 1
ATOM 1203 O O . ILE A 1 149 ? 9.916 2.550 9.863 1.00 77.75 149 ILE A O 1
ATOM 1207 N N . VAL A 1 150 ? 9.632 2.932 12.071 1.00 80.06 150 VAL A N 1
ATOM 1208 C CA . VAL A 1 150 ? 9.590 1.518 12.456 1.00 80.06 150 VAL A CA 1
ATOM 1209 C C . VAL A 1 150 ? 8.382 0.889 11.774 1.00 80.06 150 VAL A C 1
ATOM 1211 O O . VAL A 1 150 ? 7.296 1.474 11.760 1.00 80.06 150 VAL A O 1
ATOM 1214 N N . ASN A 1 151 ? 8.581 -0.280 11.172 1.00 82.31 151 ASN A N 1
ATOM 1215 C CA . ASN A 1 151 ? 7.500 -1.004 10.532 1.00 82.31 151 ASN A CA 1
ATOM 1216 C C . ASN A 1 151 ? 6.394 -1.279 11.572 1.00 82.31 151 ASN A C 1
ATOM 1218 O O . ASN A 1 151 ? 6.663 -1.919 12.588 1.00 82.31 151 ASN A O 1
ATOM 1222 N N . PRO A 1 152 ? 5.146 -0.821 11.357 1.00 84.12 152 PRO A N 1
ATOM 1223 C CA . PRO A 1 152 ? 4.081 -0.983 12.348 1.00 84.12 152 PRO A CA 1
ATOM 1224 C C . PRO A 1 152 ? 3.733 -2.455 12.628 1.00 84.12 152 PRO A C 1
ATOM 1226 O O . PRO A 1 152 ? 3.035 -2.737 13.597 1.00 84.12 152 PRO A O 1
ATOM 1229 N N . PHE A 1 153 ? 4.217 -3.384 11.798 1.00 83.69 153 PHE A N 1
ATOM 1230 C CA . PHE A 1 153 ? 4.022 -4.824 11.931 1.00 83.69 153 PHE A CA 1
ATOM 1231 C C . PHE A 1 153 ? 5.202 -5.566 12.583 1.00 83.69 153 PHE A C 1
ATOM 1233 O O . PHE A 1 153 ? 5.072 -6.753 12.861 1.00 83.69 153 PHE A O 1
ATOM 1240 N N . SER A 1 154 ? 6.347 -4.918 12.835 1.00 76.62 154 SER A N 1
ATOM 1241 C CA . SER A 1 154 ? 7.552 -5.574 13.378 1.00 76.62 154 SER A CA 1
ATOM 1242 C C . SER A 1 154 ? 7.556 -5.669 14.914 1.00 76.62 154 SER A C 1
ATOM 1244 O O . SER A 1 154 ? 8.576 -5.390 15.540 1.00 76.62 154 SER A O 1
ATOM 1246 N N . SER A 1 155 ? 6.399 -5.987 15.507 1.00 62.25 155 SER A N 1
ATOM 1247 C CA . SER A 1 155 ? 6.205 -6.136 16.964 1.00 62.25 155 SER A CA 1
ATOM 1248 C C . SER A 1 155 ? 6.768 -7.447 17.497 1.00 62.25 155 SER A C 1
ATOM 1250 O O . SER A 1 155 ? 6.563 -8.476 16.816 1.00 62.25 155 SER A O 1
#

pLDDT: mean 74.51, std 15.25, range [37.19, 93.62]

Radius of gyration: 15.9 Å; chains: 1; bounding box: 37×33×49 Å